Protein AF-A0A6A3G2Z7-F1 (afdb_monomer_lite)

Organism: NCBI:txid129364

Secondary structure (DSSP, 8-state):
------HHHHHHHHHHHHHHS----TT-S-HHHHHHHHHHHHHHHHHHH-

pLDDT: mean 84.74, std 11.28, range [43.38, 96.69]

Structure (mmCIF, N/CA/C/O backbone):
data_AF-A0A6A3G2Z7-F1
#
_entry.id   AF-A0A6A3G2Z7-F1
#
loop_
_atom_site.group_PDB
_atom_site.id
_atom_site.type_symbol
_atom_site.label_atom_id
_atom_site.label_alt_id
_atom_site.label_comp_id
_atom_site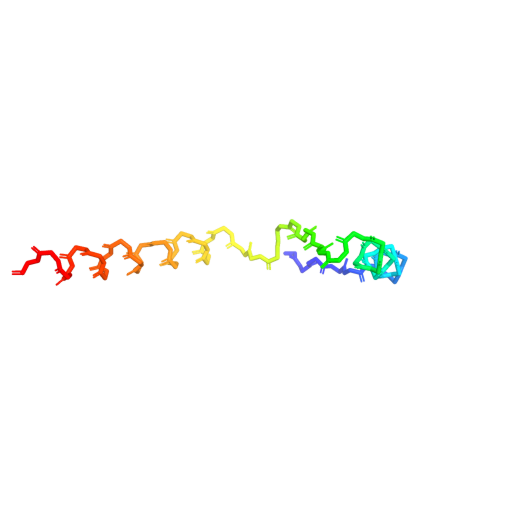.label_asym_id
_atom_site.label_entity_id
_atom_site.label_seq_id
_atom_site.pdbx_PDB_ins_code
_atom_site.Cartn_x
_atom_site.Cartn_y
_atom_site.Cartn_z
_atom_site.occupancy
_atom_site.B_iso_or_equiv
_atom_site.auth_seq_id
_atom_site.auth_comp_id
_atom_site.auth_asym_id
_atom_site.auth_atom_id
_atom_site.pdbx_PDB_model_num
ATOM 1 N N . MET A 1 1 ? 16.001 -7.465 7.133 1.00 43.38 1 MET A N 1
ATOM 2 C CA . MET A 1 1 ? 16.407 -7.273 5.723 1.00 43.38 1 MET A CA 1
ATOM 3 C C . MET A 1 1 ? 15.725 -6.015 5.219 1.00 43.38 1 MET A C 1
ATOM 5 O O . MET A 1 1 ? 14.507 -5.959 5.299 1.00 43.38 1 MET A O 1
ATOM 9 N N . SER A 1 2 ? 16.489 -5.005 4.794 1.00 57.28 2 SER A N 1
ATOM 10 C CA . SER A 1 2 ? 15.953 -3.843 4.070 1.00 57.28 2 SER A CA 1
ATOM 11 C C . SER A 1 2 ? 15.734 -4.259 2.616 1.00 57.28 2 SER A C 1
ATOM 13 O O . SER A 1 2 ? 16.626 -4.885 2.041 1.00 57.28 2 SER A O 1
ATOM 15 N N . ALA A 1 3 ? 14.563 -3.988 2.043 1.00 61.78 3 ALA A N 1
ATOM 16 C CA . ALA A 1 3 ? 14.336 -4.208 0.620 1.00 61.78 3 ALA A CA 1
ATOM 17 C C . ALA A 1 3 ? 15.109 -3.129 -0.151 1.00 61.78 3 ALA A C 1
ATOM 19 O O . ALA A 1 3 ? 14.709 -1.969 -0.171 1.00 61.78 3 ALA A O 1
ATOM 20 N N . VAL A 1 4 ? 16.255 -3.501 -0.721 1.00 67.38 4 VAL A N 1
ATOM 21 C CA . VAL A 1 4 ? 16.973 -2.648 -1.671 1.00 67.38 4 VAL A CA 1
ATOM 22 C C . VAL A 1 4 ? 16.160 -2.667 -2.961 1.00 67.38 4 VAL A C 1
ATOM 24 O O . VAL A 1 4 ? 15.962 -3.736 -3.538 1.00 67.38 4 VAL A O 1
ATOM 27 N N . ILE A 1 5 ? 15.628 -1.513 -3.362 1.00 71.19 5 ILE A N 1
ATOM 28 C CA . ILE A 1 5 ? 15.001 -1.365 -4.675 1.00 71.19 5 ILE A CA 1
ATOM 29 C C . ILE A 1 5 ? 16.142 -1.154 -5.666 1.00 71.19 5 ILE A C 1
ATOM 31 O O . ILE A 1 5 ? 16.893 -0.188 -5.546 1.00 71.19 5 ILE A O 1
ATOM 35 N N . ASP A 1 6 ? 16.298 -2.112 -6.571 1.00 79.19 6 ASP A N 1
ATOM 36 C CA . ASP A 1 6 ? 17.263 -2.057 -7.664 1.00 79.19 6 ASP A CA 1
ATOM 37 C C . ASP A 1 6 ? 16.913 -0.922 -8.646 1.00 79.19 6 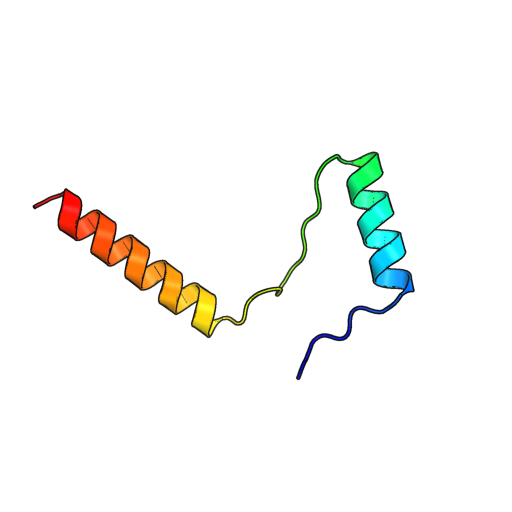ASP A C 1
ATOM 39 O O . ASP A 1 6 ? 15.740 -0.569 -8.789 1.00 79.19 6 ASP A O 1
ATOM 43 N N . GLU A 1 7 ? 17.907 -0.331 -9.308 1.00 76.81 7 GLU A N 1
ATOM 44 C CA . GLU A 1 7 ? 17.700 0.789 -10.237 1.00 76.81 7 GLU A CA 1
ATOM 45 C C . GLU A 1 7 ? 16.791 0.388 -11.416 1.00 76.81 7 GLU A C 1
ATOM 47 O O . GLU A 1 7 ? 15.872 1.138 -11.763 1.00 76.81 7 GLU A O 1
ATOM 52 N N . ASP A 1 8 ? 16.913 -0.851 -11.908 1.00 79.69 8 ASP A N 1
ATOM 53 C CA . ASP A 1 8 ? 16.050 -1.401 -12.962 1.00 79.69 8 ASP A CA 1
ATOM 54 C C . ASP A 1 8 ? 14.600 -1.574 -12.471 1.00 79.69 8 ASP A C 1
ATOM 56 O O . ASP A 1 8 ? 13.628 -1.433 -13.227 1.00 79.69 8 ASP A O 1
ATOM 60 N N . ALA A 1 9 ? 14.423 -1.847 -11.173 1.00 81.94 9 ALA A N 1
ATOM 61 C CA . ALA A 1 9 ? 13.103 -1.923 -10.560 1.00 81.94 9 ALA A CA 1
ATOM 62 C C . ALA A 1 9 ? 12.456 -0.534 -10.460 1.00 81.94 9 ALA A C 1
ATOM 64 O O . ALA A 1 9 ? 11.251 -0.423 -10.675 1.00 81.94 9 ALA A O 1
ATOM 65 N N . VAL A 1 10 ? 13.228 0.527 -10.196 1.00 82.12 10 VAL A N 1
ATOM 66 C CA . VAL A 1 10 ? 12.716 1.910 -10.171 1.00 82.12 10 VAL A CA 1
ATOM 67 C C . VAL A 1 10 ? 12.259 2.352 -11.560 1.00 82.12 10 VAL A C 1
ATOM 69 O O . VAL A 1 10 ? 11.173 2.920 -11.685 1.00 82.12 10 VAL A O 1
ATOM 72 N N . GLU A 1 11 ? 13.039 2.068 -12.605 1.00 86.25 11 GLU A N 1
ATOM 73 C CA . GLU A 1 11 ? 12.669 2.423 -13.980 1.00 86.25 11 GLU A CA 1
ATOM 74 C C . GLU A 1 11 ? 11.396 1.690 -14.427 1.00 86.25 11 GLU A C 1
ATOM 76 O O . GLU A 1 11 ? 10.465 2.304 -14.955 1.00 86.25 11 GLU A O 1
ATOM 81 N N . THR A 1 12 ? 11.305 0.392 -14.123 1.00 85.75 12 THR A N 1
ATOM 82 C CA . THR A 1 12 ? 10.108 -0.417 -14.402 1.00 85.75 12 THR A CA 1
ATOM 83 C C . THR A 1 12 ? 8.874 0.150 -13.695 1.00 85.75 12 THR A C 1
ATOM 85 O O . THR A 1 12 ? 7.812 0.298 -14.298 1.00 85.75 12 THR A O 1
ATOM 88 N N . LEU A 1 13 ? 9.019 0.516 -12.422 1.00 85.00 13 LEU A N 1
ATOM 89 C CA . LEU A 1 13 ? 7.959 1.090 -11.598 1.00 85.00 13 LEU A CA 1
ATOM 90 C C . LEU A 1 13 ? 7.473 2.448 -12.138 1.00 85.00 13 LEU A C 1
ATOM 92 O O . LEU A 1 13 ? 6.267 2.670 -12.263 1.00 85.00 13 LEU A O 1
ATOM 96 N N . LEU A 1 14 ? 8.395 3.333 -12.527 1.00 86.75 14 LEU A N 1
ATOM 97 C CA . LEU A 1 14 ? 8.070 4.627 -13.137 1.00 86.75 14 LEU A CA 1
ATOM 98 C C . LEU A 1 14 ? 7.350 4.471 -14.477 1.00 86.75 14 LEU A C 1
ATOM 100 O O . LEU A 1 14 ? 6.421 5.228 -14.764 1.00 86.75 14 LEU A O 1
ATOM 104 N N . LYS A 1 15 ? 7.738 3.475 -15.275 1.00 89.19 15 LYS A N 1
ATOM 105 C CA . LYS A 1 15 ? 7.064 3.173 -16.535 1.00 89.19 15 LYS A CA 1
ATOM 106 C C . LYS A 1 15 ? 5.626 2.704 -16.312 1.00 89.19 15 LYS A C 1
ATOM 108 O O . LYS A 1 15 ? 4.724 3.251 -16.940 1.00 89.19 15 LYS A O 1
ATOM 113 N N . CYS A 1 16 ? 5.399 1.777 -15.377 1.00 88.94 16 CYS A N 1
ATOM 114 C CA . CYS A 1 16 ? 4.044 1.348 -15.014 1.00 88.94 16 CYS A CA 1
ATOM 115 C C . CYS A 1 16 ? 3.191 2.527 -14.530 1.00 88.94 16 CYS A C 1
ATOM 117 O O . CYS A 1 16 ? 2.051 2.676 -14.951 1.00 88.94 16 CYS A O 1
ATOM 119 N N . PHE A 1 17 ? 3.749 3.418 -13.703 1.00 90.38 17 PHE A N 1
ATOM 120 C CA . PHE A 1 17 ? 3.022 4.606 -13.254 1.00 90.38 17 PHE A CA 1
ATOM 121 C C . PHE A 1 17 ? 2.636 5.540 -14.410 1.00 90.38 17 PHE A C 1
ATOM 123 O O . PHE A 1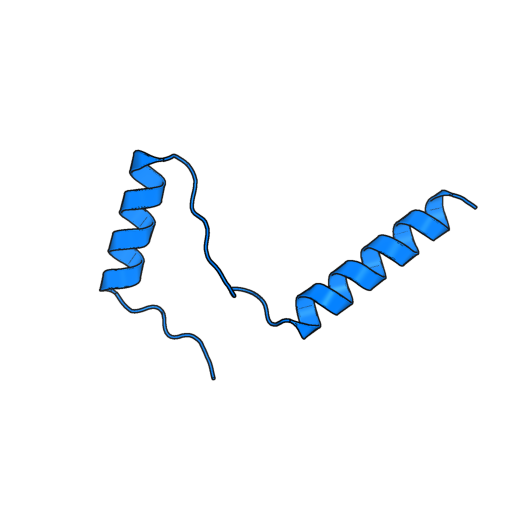 17 ? 1.536 6.090 -14.415 1.00 90.38 17 PHE A O 1
ATOM 130 N N . TRP A 1 18 ? 3.526 5.719 -15.387 1.00 92.75 18 TRP A N 1
ATOM 131 C CA . TRP A 1 18 ? 3.263 6.550 -16.560 1.00 92.75 18 TRP A CA 1
ATOM 132 C C . TRP A 1 18 ? 2.182 5.964 -17.481 1.00 92.75 18 TRP A C 1
ATOM 134 O O . TRP A 1 18 ? 1.365 6.714 -18.011 1.00 92.75 18 TRP A O 1
ATOM 144 N N . GLU A 1 19 ? 2.170 4.643 -17.671 1.00 93.94 19 GLU A N 1
ATOM 145 C CA . GLU A 1 19 ? 1.220 3.952 -18.555 1.00 93.94 19 GLU A CA 1
ATOM 146 C C . GLU A 1 19 ? -0.152 3.743 -17.890 1.00 93.94 19 GLU A C 1
ATOM 148 O O . GLU A 1 19 ? -1.182 4.010 -18.512 1.00 93.94 19 GLU A O 1
ATOM 153 N N . ASP A 1 20 ? -0.172 3.336 -16.618 1.00 93.50 20 ASP A N 1
ATOM 154 C CA . ASP A 1 20 ? -1.391 2.920 -15.912 1.00 93.50 20 ASP A CA 1
ATOM 155 C C . ASP A 1 20 ? -1.967 4.013 -14.994 1.00 93.50 20 ASP A C 1
ATOM 157 O O . ASP A 1 20 ? -3.098 3.906 -14.516 1.00 93.50 20 ASP A O 1
ATOM 161 N N . GLY A 1 21 ? -1.207 5.079 -14.715 1.00 91.88 21 GLY A N 1
ATOM 162 C CA . GLY A 1 21 ? -1.604 6.178 -13.823 1.00 91.88 21 GLY A CA 1
ATOM 163 C C . GLY A 1 21 ? -1.621 5.816 -12.332 1.00 91.88 21 GLY A C 1
ATOM 164 O O . GLY A 1 21 ? -1.919 6.662 -11.487 1.00 91.88 21 GLY A O 1
ATOM 165 N N . TYR A 1 22 ? -1.298 4.570 -11.986 1.00 87.38 22 TYR A N 1
ATOM 166 C CA . TYR A 1 22 ? -1.130 4.097 -10.618 1.00 87.38 22 TYR A CA 1
ATOM 167 C C . TYR A 1 22 ? -0.043 3.025 -10.557 1.00 87.38 22 TYR A C 1
ATOM 169 O O . TYR A 1 22 ? 0.339 2.434 -11.560 1.00 87.38 22 TYR A O 1
ATOM 177 N N . MET A 1 23 ? 0.470 2.771 -9.355 1.00 86.75 23 MET A N 1
ATOM 178 C CA . MET A 1 23 ? 1.515 1.779 -9.138 1.00 86.75 23 MET A CA 1
ATOM 179 C C . MET A 1 23 ? 1.256 1.014 -7.847 1.00 86.75 23 MET A C 1
ATOM 181 O O . MET A 1 23 ? 0.969 1.610 -6.807 1.00 86.75 23 MET A O 1
ATOM 185 N N . VAL A 1 24 ? 1.380 -0.311 -7.904 1.00 84.06 24 VAL A N 1
ATOM 186 C CA . VAL A 1 24 ? 1.237 -1.182 -6.734 1.00 84.06 24 VAL A CA 1
ATOM 187 C C . VAL A 1 24 ? 2.617 -1.627 -6.281 1.00 84.06 24 VAL A C 1
ATOM 189 O O . VAL A 1 24 ? 3.262 -2.436 -6.942 1.00 84.06 24 VAL A O 1
ATOM 192 N N . MET A 1 25 ? 3.052 -1.127 -5.126 1.00 83.38 25 MET A N 1
ATOM 193 C CA . MET A 1 25 ? 4.289 -1.575 -4.495 1.00 83.38 25 MET A CA 1
ATOM 194 C C . MET A 1 25 ? 3.964 -2.579 -3.378 1.00 83.38 25 MET A C 1
ATOM 196 O O . MET A 1 25 ? 3.408 -2.194 -2.346 1.00 83.38 25 MET A O 1
ATOM 200 N N . PRO A 1 26 ? 4.257 -3.878 -3.549 1.00 77.44 26 PRO A N 1
ATOM 201 C CA . PRO A 1 26 ? 4.020 -4.859 -2.499 1.00 77.44 26 PRO A CA 1
ATOM 202 C C . PRO A 1 26 ? 5.062 -4.728 -1.377 1.00 77.44 26 PRO A C 1
ATOM 204 O O . PRO A 1 26 ? 6.217 -4.395 -1.618 1.00 77.44 26 PRO A O 1
ATOM 207 N N . LYS A 1 27 ? 4.666 -5.064 -0.140 1.00 81.25 27 LYS A N 1
ATOM 208 C CA . LYS A 1 27 ? 5.563 -5.200 1.032 1.00 81.25 27 LYS A CA 1
ATOM 209 C C . LYS A 1 27 ? 6.357 -3.938 1.422 1.00 81.25 27 LYS A C 1
ATOM 211 O O . LYS A 1 27 ? 7.415 -4.049 2.032 1.00 81.25 27 LYS A O 1
ATOM 216 N N . VAL A 1 28 ? 5.833 -2.747 1.131 1.00 82.25 28 VAL A N 1
ATOM 217 C CA . VAL A 1 28 ? 6.446 -1.466 1.547 1.00 82.25 28 VAL A CA 1
ATOM 218 C C . VAL A 1 28 ? 6.450 -1.281 3.065 1.00 82.25 28 VAL A C 1
ATOM 220 O O . VAL A 1 28 ? 7.342 -0.644 3.615 1.00 82.25 28 VAL A O 1
ATOM 223 N N . PHE A 1 29 ? 5.458 -1.859 3.745 1.00 87.00 29 PHE A N 1
ATOM 224 C CA . PHE A 1 29 ? 5.345 -1.829 5.198 1.00 87.00 29 PHE A CA 1
ATOM 225 C C . PHE A 1 29 ? 5.613 -3.206 5.794 1.00 87.00 29 PHE A C 1
ATOM 227 O O . PHE A 1 29 ? 5.202 -4.234 5.247 1.00 87.00 29 PHE A O 1
ATOM 234 N N . ALA A 1 30 ? 6.262 -3.220 6.959 1.00 89.25 30 ALA A N 1
ATOM 235 C CA . ALA A 1 30 ? 6.372 -4.424 7.767 1.00 89.25 30 ALA A CA 1
ATOM 236 C C . ALA A 1 30 ? 4.978 -4.876 8.233 1.00 89.25 30 ALA A C 1
ATOM 238 O O . ALA A 1 30 ? 4.121 -4.048 8.550 1.00 89.25 30 ALA A O 1
ATOM 239 N N . ALA A 1 31 ? 4.764 -6.192 8.323 1.00 89.56 31 ALA A N 1
ATOM 240 C CA . ALA A 1 31 ? 3.485 -6.760 8.755 1.00 89.56 31 ALA A CA 1
ATOM 241 C C . ALA A 1 31 ? 3.035 -6.210 10.122 1.00 89.56 31 ALA A C 1
ATOM 243 O O . ALA A 1 31 ? 1.867 -5.878 10.293 1.00 89.56 31 ALA A O 1
ATOM 244 N N . GLU A 1 32 ? 3.979 -6.023 11.048 1.00 91.12 32 GLU A N 1
ATOM 245 C CA . GLU A 1 32 ? 3.735 -5.453 12.379 1.00 91.12 32 GLU A CA 1
ATOM 246 C C . GLU A 1 32 ? 3.197 -4.010 12.337 1.00 91.12 32 GLU A C 1
ATOM 248 O O . GLU A 1 32 ? 2.345 -3.621 13.141 1.00 91.12 32 GLU A O 1
ATOM 253 N N . MET A 1 33 ? 3.645 -3.203 11.367 1.00 93.44 33 MET A N 1
ATOM 254 C CA . MET A 1 33 ? 3.117 -1.850 11.178 1.00 93.44 33 MET A CA 1
ATOM 255 C C . MET A 1 33 ? 1.671 -1.900 10.692 1.00 93.44 33 MET A C 1
ATOM 257 O O . MET A 1 33 ? 0.830 -1.161 11.200 1.00 93.44 33 MET A O 1
ATOM 261 N N . ILE A 1 34 ? 1.369 -2.803 9.753 1.00 93.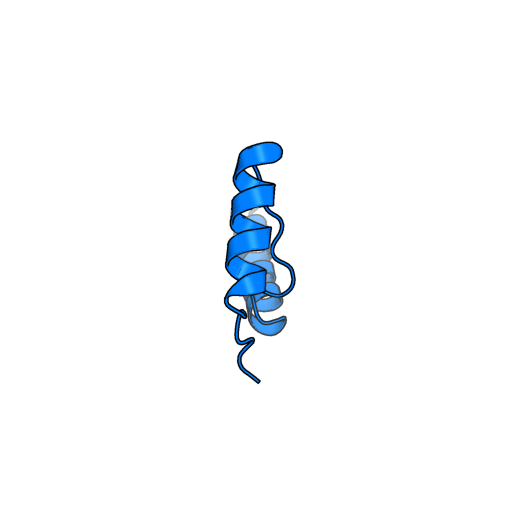31 34 ILE A N 1
ATOM 262 C CA . ILE A 1 34 ? 0.013 -2.987 9.220 1.00 93.31 34 ILE A CA 1
ATOM 263 C C . ILE A 1 34 ? -0.938 -3.423 10.339 1.00 93.31 34 ILE A C 1
ATOM 265 O O . ILE A 1 34 ? -2.012 -2.843 10.486 1.00 93.31 34 ILE A O 1
ATOM 269 N N . THR A 1 35 ? -0.541 -4.393 11.168 1.00 94.81 35 THR A N 1
ATOM 270 C CA . THR A 1 35 ? -1.369 -4.860 12.291 1.00 94.81 35 THR A CA 1
ATOM 271 C C . THR A 1 35 ? -1.593 -3.768 13.330 1.00 94.81 35 THR A C 1
ATOM 273 O O . THR A 1 35 ? -2.705 -3.619 13.828 1.00 94.81 35 THR A O 1
ATOM 276 N N . THR A 1 36 ? -0.568 -2.964 13.621 1.00 96.69 36 THR A N 1
ATOM 277 C CA . THR A 1 36 ? -0.674 -1.859 14.584 1.00 96.69 36 THR A CA 1
ATOM 278 C C . THR A 1 36 ? -1.605 -0.756 14.084 1.00 96.69 36 THR A C 1
ATOM 280 O O . THR A 1 36 ? -2.451 -0.271 14.833 1.00 96.69 36 THR A O 1
ATOM 283 N N . VAL A 1 37 ? -1.471 -0.353 12.817 1.00 95.38 37 VAL A N 1
ATOM 284 C CA . VAL A 1 37 ? -2.354 0.650 12.206 1.00 95.38 37 VAL A CA 1
ATOM 285 C C . VAL A 1 37 ? -3.790 0.140 12.169 1.00 95.38 37 VAL A C 1
ATOM 287 O O . VAL A 1 37 ? -4.699 0.882 12.530 1.00 95.38 37 VAL A O 1
ATOM 290 N N . ARG A 1 38 ? -3.993 -1.135 11.816 1.00 95.94 38 ARG A N 1
ATOM 291 C CA . ARG A 1 38 ? -5.317 -1.760 11.824 1.00 95.94 38 ARG A CA 1
ATOM 292 C C . ARG A 1 38 ? -5.969 -1.696 13.207 1.00 95.94 38 ARG A C 1
ATOM 294 O O . ARG A 1 38 ? -7.083 -1.199 13.306 1.00 95.94 38 ARG A O 1
ATOM 301 N N . ALA A 1 39 ? -5.265 -2.118 14.258 1.00 96.06 39 ALA A N 1
ATOM 302 C CA . ALA A 1 39 ? -5.796 -2.099 15.622 1.00 96.06 39 ALA A CA 1
ATOM 303 C C . ALA A 1 39 ? -6.186 -0.682 16.085 1.00 96.06 39 ALA A C 1
ATOM 305 O O . ALA A 1 39 ? -7.180 -0.502 16.781 1.00 96.06 39 ALA A O 1
ATOM 306 N N . LYS A 1 40 ? -5.429 0.344 15.670 1.00 96.12 40 LYS 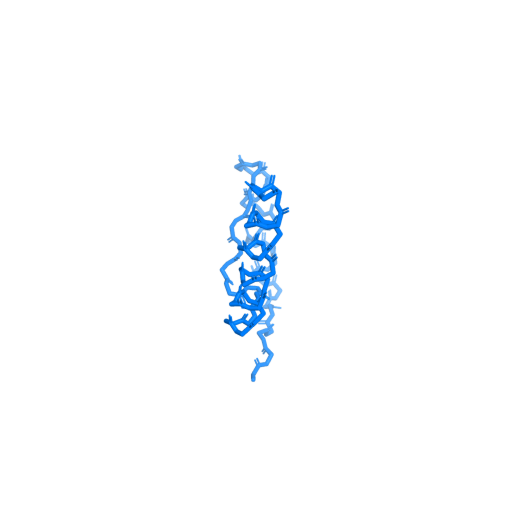A N 1
ATOM 307 C CA . LYS A 1 40 ? -5.767 1.745 15.961 1.00 96.12 40 LYS A CA 1
ATOM 308 C C . LYS A 1 40 ? -7.034 2.213 15.248 1.00 96.12 40 LYS A C 1
ATOM 310 O O . LYS A 1 40 ? -7.798 2.961 15.842 1.00 96.12 40 LYS A O 1
ATOM 315 N N . ILE A 1 41 ? -7.233 1.803 13.995 1.00 96.50 41 ILE A N 1
ATOM 316 C CA . ILE A 1 41 ? -8.442 2.136 13.230 1.00 96.50 41 ILE A CA 1
ATOM 317 C C . ILE A 1 41 ? -9.663 1.455 13.855 1.00 96.50 41 ILE A C 1
ATOM 319 O O . ILE A 1 41 ? -10.682 2.106 14.029 1.00 96.50 41 ILE A O 1
ATOM 323 N N . GLU A 1 42 ? -9.545 0.179 14.233 1.00 95.38 42 GLU A N 1
ATOM 324 C CA . GLU A 1 42 ? -10.631 -0.570 14.885 1.00 95.38 42 GLU A CA 1
ATOM 325 C C . GLU A 1 42 ? -11.029 0.073 16.225 1.00 95.38 42 GLU A C 1
ATOM 327 O O . GLU A 1 42 ? -12.208 0.321 16.455 1.00 95.38 42 GLU A O 1
ATOM 332 N N . ALA A 1 43 ? -10.058 0.452 17.063 1.00 94.75 43 ALA A N 1
ATOM 333 C CA . ALA A 1 43 ? -10.338 1.148 18.321 1.00 94.75 43 ALA A CA 1
ATOM 334 C C . ALA A 1 43 ? -10.967 2.547 18.126 1.00 94.75 43 ALA A C 1
ATOM 336 O O . ALA A 1 43 ? -11.796 2.970 18.932 1.00 94.75 43 ALA A O 1
ATOM 337 N N . ASP A 1 44 ? -10.574 3.280 17.077 1.00 94.19 44 ASP A N 1
ATOM 338 C CA . ASP A 1 44 ? -11.162 4.585 16.735 1.00 94.19 44 ASP A CA 1
ATOM 33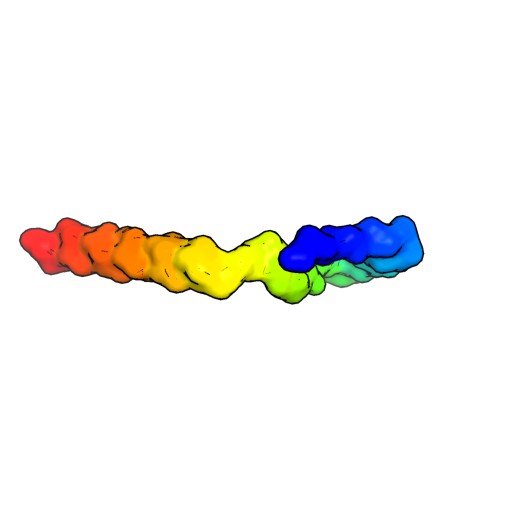9 C C . ASP A 1 44 ? -12.610 4.452 16.233 1.00 94.19 44 ASP A C 1
ATOM 341 O O . ASP A 1 44 ? -13.457 5.274 16.582 1.00 94.19 44 ASP A O 1
ATOM 345 N N . ASP A 1 45 ? -12.910 3.406 15.459 1.00 92.06 45 ASP A N 1
ATOM 346 C CA . ASP A 1 45 ? -14.265 3.108 14.982 1.00 92.06 45 ASP A CA 1
ATOM 347 C C . ASP A 1 45 ? -15.191 2.723 16.146 1.00 92.06 45 ASP A C 1
ATOM 349 O O . ASP A 1 45 ? -16.257 3.316 16.316 1.00 92.06 45 ASP A O 1
ATOM 353 N N . GLU A 1 46 ? -14.739 1.833 17.036 1.00 87.12 46 GLU A N 1
ATOM 354 C CA . GLU A 1 46 ? -15.469 1.468 18.257 1.00 87.12 46 GLU A CA 1
ATOM 355 C C . GLU A 1 46 ? -15.752 2.695 19.138 1.00 87.12 46 GLU A C 1
ATOM 357 O O . GLU A 1 46 ? -16.882 2.892 19.590 1.00 87.12 46 GLU A O 1
ATOM 362 N N . SER A 1 47 ? -14.762 3.578 19.316 1.00 82.12 47 SER A N 1
ATOM 363 C CA . SER A 1 47 ? -14.913 4.809 20.100 1.00 82.12 47 SER A CA 1
ATOM 364 C C . SER A 1 47 ? -15.910 5.809 19.503 1.00 82.12 47 SER A C 1
ATOM 366 O O . SER A 1 47 ? -16.384 6.673 20.237 1.00 82.12 47 SER A O 1
ATOM 368 N N . LYS A 1 48 ? -16.204 5.747 18.199 1.00 76.81 48 LYS A N 1
ATOM 369 C CA . LYS A 1 48 ? -17.188 6.620 17.530 1.00 76.81 48 LYS A CA 1
ATOM 370 C C . LYS A 1 48 ? -18.614 6.077 17.591 1.00 76.81 48 LYS A C 1
ATOM 372 O O . LYS A 1 48 ? -19.551 6.811 17.283 1.00 76.81 48 LYS A O 1
ATOM 377 N N . THR A 1 49 ? -18.774 4.804 17.946 1.00 70.75 49 THR A N 1
ATOM 378 C CA . THR A 1 49 ? -20.078 4.126 18.034 1.00 70.75 49 THR A CA 1
ATOM 379 C C . THR A 1 49 ? -20.686 4.114 19.443 1.00 70.75 49 THR A C 1
ATOM 381 O O . THR A 1 49 ? -21.836 3.698 19.593 1.00 70.75 49 THR A O 1
ATOM 384 N N . LEU A 1 50 ? -19.940 4.583 20.450 1.00 60.81 50 LEU A N 1
ATOM 385 C CA . LEU A 1 50 ? -20.333 4.731 21.861 1.00 60.81 50 LEU A CA 1
ATOM 386 C C . LEU A 1 50 ? -20.728 6.175 22.196 1.00 60.81 50 LEU A C 1
ATOM 388 O O . LEU A 1 50 ? -21.660 6.334 23.017 1.00 60.81 50 LEU A O 1
#

Sequence (50 aa):
MSAVIDEDAVETLLKCFWEDGYMVMPKVFAAEMITTVRAKIEADDESKTL

Radius of gyration: 16.69 Å; chains: 1; bounding box: 38×14×40 Å

Foldseek 3Di:
DDPDQDPVNVVVQVVCCVVVVDGDDPPPDDPVVVVVVVVVVVVVVVVVVD